Protein AF-A0A975ID04-F1 (afdb_monomer_lite)

Radius of gyration: 18.16 Å; chains: 1; bounding box: 32×51×60 Å

pLDDT: mean 88.91, std 12.34, range [48.75, 98.25]

Organism: NCBI:txid138851

Structure (mmCIF, N/CA/C/O backbone):
data_AF-A0A975ID04-F1
#
_entry.id   AF-A0A975ID04-F1
#
loop_
_atom_site.group_PDB
_atom_site.id
_atom_site.type_symbol
_atom_site.label_atom_id
_atom_site.label_alt_id
_atom_site.label_comp_id
_atom_site.label_asym_id
_atom_site.label_entity_id
_atom_site.label_seq_id
_atom_site.pdbx_PDB_ins_code
_atom_site.Cartn_x
_atom_site.Cartn_y
_atom_site.Cartn_z
_atom_site.occupancy
_atom_site.B_iso_or_equiv
_atom_site.auth_seq_id
_atom_site.auth_comp_id
_atom_site.auth_asym_id
_atom_site.auth_atom_id
_atom_site.pdbx_PDB_model_num
ATOM 1 N N . MET A 1 1 ? -10.777 32.324 -40.848 1.00 54.50 1 MET A N 1
ATOM 2 C CA . MET A 1 1 ? -11.169 32.235 -39.421 1.00 54.50 1 MET A CA 1
ATOM 3 C C . MET A 1 1 ? -11.713 30.853 -39.051 1.00 54.50 1 MET A C 1
ATOM 5 O O . MET A 1 1 ? -11.067 30.195 -38.254 1.00 54.50 1 MET A O 1
ATOM 9 N N . LYS A 1 2 ? -12.782 30.337 -39.689 1.00 48.75 2 LYS A N 1
ATOM 10 C CA . LYS A 1 2 ? -13.346 28.993 -39.396 1.00 48.75 2 LYS A CA 1
ATOM 11 C C . LYS A 1 2 ? -12.336 27.830 -39.471 1.00 48.75 2 LYS A C 1
ATOM 13 O O . LYS A 1 2 ? -12.360 26.963 -38.615 1.00 48.75 2 LYS A O 1
ATOM 18 N N . ARG A 1 3 ? -11.415 27.840 -40.447 1.00 54.06 3 ARG A N 1
ATOM 19 C CA . ARG A 1 3 ? -10.363 26.808 -40.604 1.00 54.06 3 ARG A CA 1
ATOM 20 C C . ARG A 1 3 ? -9.268 26.871 -39.527 1.00 54.06 3 ARG A C 1
ATOM 22 O O . ARG A 1 3 ? -8.802 25.832 -39.094 1.00 54.06 3 ARG A O 1
ATOM 29 N N . ILE A 1 4 ? -8.904 28.073 -39.070 1.00 64.56 4 ILE A N 1
ATOM 30 C CA . ILE A 1 4 ? -7.930 28.270 -37.978 1.00 64.56 4 ILE A CA 1
ATOM 31 C C . ILE A 1 4 ? -8.557 27.864 -36.639 1.00 64.56 4 ILE A C 1
ATOM 33 O O . ILE A 1 4 ? -7.920 27.188 -35.842 1.00 64.56 4 ILE A O 1
ATOM 37 N N . MET A 1 5 ? -9.833 28.198 -36.431 1.00 60.47 5 MET A N 1
ATOM 38 C CA . MET A 1 5 ? -10.589 27.783 -35.250 1.00 60.47 5 MET A CA 1
ATOM 39 C C . MET A 1 5 ? -10.723 26.252 -35.171 1.00 60.47 5 MET A C 1
ATOM 41 O O . MET A 1 5 ? -10.500 25.686 -34.111 1.00 60.47 5 MET A O 1
ATOM 45 N N . LEU A 1 6 ? -10.968 25.574 -36.301 1.00 62.72 6 LEU A N 1
ATOM 46 C CA . LEU A 1 6 ? -11.028 24.106 -36.376 1.00 62.72 6 LEU A CA 1
ATOM 47 C C . LEU A 1 6 ? -9.680 23.441 -36.051 1.00 62.72 6 LEU A C 1
ATOM 49 O O . LEU A 1 6 ? -9.652 22.436 -35.349 1.00 62.72 6 LEU A O 1
ATOM 53 N N . PHE A 1 7 ? -8.565 24.028 -36.499 1.00 67.56 7 PHE A N 1
ATOM 54 C CA . PHE A 1 7 ? -7.220 23.553 -36.154 1.00 67.56 7 PHE A CA 1
ATOM 55 C C . PHE A 1 7 ? -6.924 23.682 -34.656 1.00 67.56 7 PHE A C 1
ATOM 57 O O . PHE A 1 7 ? -6.422 22.733 -34.062 1.00 67.56 7 PHE A O 1
ATOM 64 N N . PHE A 1 8 ? -7.282 24.807 -34.026 1.00 68.69 8 PHE A N 1
ATOM 65 C CA . PHE A 1 8 ? -7.125 24.972 -32.578 1.00 68.69 8 PHE A CA 1
ATOM 66 C C . PHE A 1 8 ? -8.011 24.005 -31.786 1.00 68.69 8 PHE A C 1
ATOM 68 O O . PHE A 1 8 ? -7.546 23.444 -30.803 1.00 68.69 8 PHE A O 1
ATOM 75 N N . THR A 1 9 ? -9.245 23.741 -32.225 1.00 68.81 9 THR A N 1
ATOM 76 C CA . THR A 1 9 ? -10.126 22.761 -31.567 1.00 68.81 9 THR A CA 1
ATOM 77 C C . THR A 1 9 ? -9.589 21.331 -31.674 1.00 68.81 9 THR A C 1
ATOM 79 O O . THR A 1 9 ? -9.627 20.597 -30.691 1.00 68.81 9 THR A O 1
ATOM 82 N N . VAL A 1 10 ? -9.047 20.937 -32.832 1.00 70.50 10 VAL A N 1
ATOM 83 C CA . VAL A 1 10 ? -8.437 19.608 -33.023 1.00 70.50 10 VAL A CA 1
ATOM 84 C C . VAL A 1 10 ? -7.147 19.467 -32.211 1.00 70.50 10 VAL A C 1
ATOM 86 O O . VAL A 1 10 ? -6.944 18.435 -31.576 1.00 70.50 10 VAL A O 1
ATOM 89 N N . LEU A 1 11 ? -6.310 20.509 -32.165 1.00 67.19 11 LEU A N 1
ATOM 90 C CA . LEU A 1 11 ? -5.087 20.523 -31.358 1.00 67.19 11 LEU A CA 1
ATOM 91 C C . LEU A 1 11 ? -5.399 20.455 -29.854 1.00 67.19 11 LEU A C 1
ATOM 93 O O . LEU A 1 11 ? -4.745 19.720 -29.119 1.00 67.19 11 LEU A O 1
ATOM 97 N N . PHE A 1 12 ? -6.434 21.176 -29.411 1.00 61.53 12 PHE A N 1
ATOM 98 C CA . PHE A 1 12 ? -6.887 21.167 -28.022 1.00 61.53 12 PHE A CA 1
ATOM 99 C C . PHE A 1 12 ? -7.456 19.795 -27.642 1.00 61.53 12 PHE A C 1
ATOM 101 O O . PHE A 1 12 ? -7.036 19.237 -26.639 1.00 61.53 12 PHE A O 1
ATOM 108 N N . CYS A 1 13 ? -8.309 19.184 -28.476 1.00 60.81 13 CYS A N 1
ATOM 109 C CA . CYS A 1 13 ? -8.791 17.813 -28.256 1.00 60.81 13 CYS A CA 1
ATOM 110 C C . CYS A 1 13 ? -7.657 16.776 -28.221 1.00 60.81 13 CYS A C 1
ATOM 112 O O . CYS A 1 13 ? -7.689 15.885 -27.378 1.00 60.81 13 CYS A O 1
ATOM 114 N N . GLY A 1 14 ? -6.646 16.891 -29.091 1.00 61.75 14 GLY A N 1
ATOM 115 C CA . GLY A 1 14 ? -5.519 15.954 -29.134 1.00 61.75 14 GLY A CA 1
ATOM 116 C C . GLY A 1 14 ? -4.683 15.928 -27.849 1.00 61.75 14 GLY A C 1
ATOM 117 O O . GLY A 1 14 ? -4.254 14.857 -27.428 1.00 61.75 14 GLY A O 1
ATOM 118 N N . ALA A 1 15 ? -4.510 17.076 -27.189 1.00 60.34 15 ALA A N 1
ATOM 119 C CA . ALA A 1 15 ? -3.742 17.180 -25.946 1.00 60.34 15 ALA A CA 1
ATOM 120 C C . ALA A 1 15 ? -4.443 16.537 -24.732 1.00 60.34 15 ALA A C 1
ATOM 122 O O . ALA A 1 15 ? -3.775 16.060 -23.819 1.00 60.34 15 ALA A O 1
ATOM 123 N N . TYR A 1 16 ? -5.781 16.469 -24.717 1.00 59.59 16 TYR A N 1
ATOM 124 C CA . TYR A 1 16 ? -6.503 15.764 -23.649 1.00 59.59 16 TYR A CA 1
ATOM 125 C C . TYR A 1 16 ? -6.383 14.243 -23.767 1.00 59.59 16 TYR A C 1
ATOM 127 O O . TYR A 1 16 ? -6.357 13.557 -22.750 1.00 59.59 16 TYR A O 1
ATOM 135 N N . PHE A 1 17 ? -6.268 13.702 -24.985 1.00 59.75 17 PHE A N 1
ATOM 136 C CA . PHE A 1 17 ? -6.155 12.254 -25.188 1.00 59.75 17 PHE A CA 1
ATOM 137 C C . PHE A 1 17 ? -4.854 11.666 -24.631 1.00 59.75 17 PHE A C 1
ATOM 139 O O . PHE A 1 17 ? -4.857 10.528 -24.164 1.00 59.75 17 PHE A O 1
ATOM 146 N N . THR A 1 18 ? -3.752 12.421 -24.640 1.00 60.00 18 THR A N 1
ATOM 147 C CA . THR A 1 18 ? -2.455 11.920 -24.157 1.00 60.00 18 THR A CA 1
ATOM 148 C C . THR A 1 18 ? -2.398 11.786 -22.636 1.00 60.00 18 THR A C 1
ATOM 150 O O . THR A 1 18 ? -1.700 10.910 -22.140 1.00 60.00 18 THR A O 1
ATOM 153 N N . LEU A 1 19 ? -3.164 12.596 -21.895 1.00 60.22 19 LEU A N 1
ATOM 154 C CA . LEU A 1 19 ? -3.189 12.557 -20.426 1.00 60.22 19 LEU A CA 1
ATOM 155 C C . LEU A 1 19 ? -3.879 11.291 -19.897 1.00 60.22 19 LEU A C 1
ATOM 157 O O . LEU A 1 19 ? -3.359 10.616 -19.014 1.00 60.22 19 LEU A O 1
ATOM 161 N N . PHE A 1 20 ? -5.013 10.912 -20.490 1.00 65.81 20 PHE A N 1
ATOM 162 C CA . PHE A 1 20 ? -5.730 9.694 -20.096 1.00 65.81 20 PHE A CA 1
ATOM 163 C C . PHE A 1 20 ? -4.991 8.406 -20.485 1.00 65.81 20 PHE A C 1
ATOM 165 O O . PHE A 1 20 ? -5.163 7.378 -19.830 1.00 65.81 20 PHE A O 1
ATOM 172 N N . ALA A 1 21 ? -4.158 8.451 -21.530 1.00 76.31 21 ALA A N 1
ATOM 173 C CA . ALA A 1 21 ? -3.406 7.287 -21.988 1.00 76.31 21 ALA A CA 1
ATOM 174 C C . ALA A 1 21 ? -2.374 6.813 -20.951 1.00 76.31 21 ALA A C 1
ATOM 176 O O . ALA A 1 21 ? -2.265 5.613 -20.709 1.00 76.31 21 ALA A O 1
ATOM 177 N N . GLN A 1 22 ? -1.671 7.738 -20.291 1.00 76.69 22 GLN A N 1
ATOM 178 C CA . GLN A 1 22 ? -0.598 7.394 -19.355 1.00 76.69 22 GLN A CA 1
ATOM 179 C C . GLN A 1 22 ? -1.119 6.718 -18.074 1.00 76.69 22 GLN A C 1
ATOM 181 O O . GLN A 1 22 ? -0.544 5.735 -17.608 1.00 76.69 22 GLN A O 1
ATOM 186 N N . SER A 1 23 ? -2.241 7.196 -17.526 1.00 83.50 23 SER A N 1
ATOM 187 C CA . SER A 1 23 ? -2.888 6.567 -16.363 1.00 83.50 23 SER A CA 1
ATOM 188 C C . SER A 1 23 ? -3.392 5.152 -16.693 1.00 83.50 23 SER A C 1
ATOM 190 O O . SER A 1 23 ? -3.182 4.202 -15.931 1.00 83.50 23 SER A O 1
ATOM 192 N N . ALA A 1 24 ? -3.983 4.978 -17.881 1.00 86.56 24 ALA A N 1
ATOM 193 C CA . ALA A 1 24 ? -4.441 3.676 -18.362 1.00 86.56 24 ALA A CA 1
ATOM 194 C C . ALA A 1 24 ? -3.285 2.687 -18.596 1.00 86.56 24 ALA A C 1
ATOM 196 O O . ALA A 1 24 ? -3.430 1.493 -18.320 1.00 86.56 24 ALA A O 1
ATOM 197 N N . GLU A 1 25 ? -2.133 3.166 -19.068 1.00 90.38 25 GLU A N 1
ATOM 198 C CA . GLU A 1 25 ? -0.931 2.350 -19.250 1.00 90.38 25 GLU A CA 1
ATOM 199 C C . GLU A 1 25 ? -0.411 1.813 -17.912 1.00 90.38 25 GLU A C 1
ATOM 201 O O . GLU A 1 25 ? -0.254 0.601 -17.772 1.00 90.38 25 GLU A O 1
ATOM 206 N N . LYS A 1 26 ? -0.286 2.665 -16.885 1.00 91.56 26 LYS A N 1
ATOM 207 C CA . LYS A 1 26 ? 0.122 2.248 -15.526 1.00 91.56 26 LYS A CA 1
ATOM 208 C C . LYS A 1 26 ? -0.839 1.235 -14.908 1.00 91.56 26 LYS A C 1
ATOM 210 O O . LYS A 1 26 ? -0.415 0.269 -14.267 1.00 91.56 26 LYS A O 1
ATOM 215 N N . MET A 1 27 ? -2.144 1.416 -15.122 1.00 91.62 27 MET A N 1
ATOM 216 C CA . MET A 1 27 ? -3.146 0.433 -14.710 1.00 91.62 27 MET A CA 1
ATOM 217 C C . MET A 1 27 ? -2.955 -0.901 -15.437 1.00 91.62 27 MET A C 1
ATOM 219 O O . MET A 1 27 ? -2.958 -1.952 -14.799 1.00 91.62 27 MET A O 1
ATOM 223 N N . THR A 1 28 ? -2.751 -0.869 -16.753 1.00 93.56 28 THR A N 1
ATOM 224 C CA . THR A 1 28 ? -2.562 -2.069 -17.582 1.00 93.56 28 THR A CA 1
ATOM 225 C C . THR A 1 28 ? -1.294 -2.827 -17.195 1.00 93.56 28 THR A C 1
ATOM 227 O O . THR A 1 28 ? -1.322 -4.055 -17.057 1.00 93.56 28 THR A O 1
ATOM 230 N N . GLU A 1 29 ? -0.202 -2.101 -16.967 1.00 94.31 29 GLU A N 1
ATOM 231 C CA . GLU A 1 29 ? 1.064 -2.642 -16.481 1.00 94.31 29 GLU A CA 1
ATOM 232 C C . GLU A 1 29 ? 0.870 -3.326 -15.125 1.00 94.31 29 GLU A C 1
ATOM 234 O O . GLU A 1 29 ? 1.211 -4.498 -14.958 1.00 94.31 29 GLU A O 1
ATOM 239 N N . THR A 1 30 ? 0.207 -2.640 -14.189 1.00 95.38 30 THR A N 1
ATOM 240 C CA . THR A 1 30 ? -0.048 -3.171 -12.848 1.00 95.38 30 THR A CA 1
ATOM 241 C C . THR A 1 30 ? -0.929 -4.413 -12.894 1.00 95.38 30 THR A C 1
ATOM 243 O O . THR A 1 30 ? -0.588 -5.402 -12.264 1.00 95.38 30 THR A O 1
ATOM 246 N N . ILE A 1 31 ? -2.027 -4.430 -13.662 1.00 95.69 31 ILE A N 1
ATOM 247 C CA . ILE A 1 31 ? -2.898 -5.617 -13.814 1.00 95.69 31 ILE A CA 1
ATOM 248 C C . ILE A 1 31 ? -2.109 -6.830 -14.323 1.00 95.69 31 ILE A C 1
ATOM 250 O O . ILE A 1 31 ? -2.379 -7.970 -13.922 1.00 95.69 31 ILE A O 1
ATOM 254 N N . SER A 1 32 ? -1.166 -6.579 -15.231 1.00 96.62 32 SER A N 1
ATOM 255 C CA . SER A 1 32 ? -0.374 -7.606 -15.908 1.00 96.62 32 SER A CA 1
ATOM 256 C C . SER A 1 32 ? 0.804 -8.100 -15.064 1.00 96.62 32 SER A C 1
ATOM 258 O O . SER A 1 32 ? 1.330 -9.183 -15.330 1.00 96.62 32 SER A O 1
ATOM 260 N N . ALA A 1 33 ? 1.190 -7.357 -14.024 1.00 97.44 33 ALA A N 1
ATOM 261 C CA . ALA A 1 33 ? 2.284 -7.713 -13.137 1.00 97.44 33 ALA A CA 1
ATOM 262 C C . ALA A 1 33 ? 1.994 -9.021 -12.383 1.00 97.44 33 ALA A C 1
ATOM 264 O O . ALA A 1 33 ? 0.983 -9.174 -11.683 1.00 97.44 33 ALA A O 1
ATOM 265 N N . LYS A 1 34 ? 2.924 -9.979 -12.493 1.00 97.56 34 LYS A N 1
ATOM 266 C CA . LYS A 1 34 ? 2.897 -11.209 -11.690 1.00 97.56 34 LYS A CA 1
ATOM 267 C C . LYS A 1 34 ? 2.978 -10.875 -10.199 1.00 97.56 34 LYS A C 1
ATOM 269 O O . LYS A 1 34 ? 2.235 -11.452 -9.410 1.00 97.56 34 LYS A O 1
ATOM 274 N N . GLU A 1 35 ? 3.859 -9.943 -9.855 1.00 98.19 35 GLU A N 1
ATOM 275 C CA . GLU A 1 35 ? 4.091 -9.401 -8.520 1.00 98.19 35 GLU A CA 1
ATOM 276 C C . GLU A 1 35 ? 4.301 -7.897 -8.674 1.00 98.19 35 GLU A C 1
ATOM 278 O O . GLU A 1 35 ? 5.056 -7.487 -9.556 1.00 98.19 35 GLU A O 1
ATOM 283 N N . ILE A 1 36 ? 3.613 -7.089 -7.871 1.00 97.75 36 ILE A N 1
ATOM 284 C CA . ILE A 1 36 ? 3.740 -5.634 -7.954 1.00 97.75 36 ILE A CA 1
ATOM 285 C C . ILE A 1 36 ? 4.959 -5.131 -7.190 1.00 97.75 36 ILE A C 1
ATOM 287 O O . ILE A 1 36 ? 5.347 -5.694 -6.157 1.00 97.75 36 ILE A O 1
ATOM 291 N N . THR A 1 37 ? 5.523 -4.035 -7.683 1.00 97.31 37 THR A N 1
ATOM 292 C CA . THR A 1 37 ? 6.645 -3.346 -7.041 1.00 97.31 37 THR A CA 1
ATOM 293 C C . THR A 1 37 ? 6.181 -2.290 -6.036 1.00 97.31 37 THR A C 1
ATOM 295 O O . THR A 1 37 ? 5.000 -1.916 -5.999 1.00 97.31 37 THR A O 1
ATOM 298 N N . PHE A 1 38 ? 7.103 -1.790 -5.205 1.00 96.56 38 PHE A N 1
ATOM 299 C CA . PHE A 1 38 ? 6.829 -0.659 -4.311 1.00 96.56 38 PHE A CA 1
ATOM 300 C C . PHE A 1 38 ? 6.406 0.585 -5.098 1.00 96.56 38 PHE A C 1
ATOM 302 O O . PHE A 1 38 ? 5.434 1.232 -4.714 1.00 96.56 38 PHE A O 1
ATOM 309 N N . ALA A 1 39 ? 7.059 0.869 -6.226 1.00 95.38 39 ALA A N 1
ATOM 310 C CA . ALA A 1 39 ? 6.721 1.982 -7.111 1.00 95.38 39 ALA A CA 1
ATOM 311 C C . ALA A 1 39 ? 5.283 1.882 -7.648 1.00 95.38 39 ALA A C 1
ATOM 313 O O . ALA A 1 39 ? 4.523 2.851 -7.592 1.00 95.38 39 ALA A O 1
ATOM 314 N N . GLN A 1 40 ? 4.875 0.693 -8.106 1.00 97.00 40 GLN A N 1
ATOM 315 C CA . GLN A 1 40 ? 3.514 0.463 -8.596 1.00 97.00 40 GLN A CA 1
ATOM 316 C C . GLN A 1 40 ? 2.482 0.646 -7.478 1.00 97.00 40 GLN A C 1
ATOM 318 O O . GLN A 1 40 ? 1.489 1.343 -7.670 1.00 97.00 40 GLN A O 1
ATOM 323 N N . ALA A 1 41 ? 2.720 0.085 -6.287 1.00 97.00 41 ALA A N 1
ATOM 324 C CA . ALA A 1 41 ? 1.823 0.266 -5.144 1.00 97.00 41 ALA A CA 1
ATOM 325 C C . ALA A 1 41 ? 1.716 1.739 -4.710 1.00 97.00 41 ALA A C 1
ATOM 327 O O . ALA A 1 41 ? 0.619 2.231 -4.428 1.00 97.00 41 ALA A O 1
ATOM 328 N N . ALA A 1 42 ? 2.855 2.436 -4.671 1.00 96.12 42 ALA A N 1
ATOM 329 C CA . ALA A 1 42 ? 2.946 3.834 -4.285 1.00 96.12 42 ALA A CA 1
ATOM 330 C C . ALA A 1 42 ? 2.158 4.735 -5.233 1.00 96.12 42 ALA A C 1
ATOM 332 O O . ALA A 1 42 ? 1.453 5.622 -4.761 1.00 96.12 42 ALA A O 1
ATOM 333 N N . TYR A 1 43 ? 2.222 4.482 -6.544 1.00 96.19 43 TYR A N 1
ATOM 334 C CA . TYR A 1 43 ? 1.494 5.263 -7.541 1.00 96.19 43 TYR A CA 1
ATOM 335 C C . TYR A 1 43 ? -0.010 5.337 -7.234 1.00 96.19 43 TYR A C 1
ATOM 337 O O . TYR A 1 43 ? -0.563 6.431 -7.127 1.00 96.19 43 TYR A O 1
ATOM 345 N N . PHE A 1 44 ? -0.673 4.199 -6.996 1.00 95.94 44 PHE A N 1
ATOM 346 C CA . PHE A 1 44 ? -2.111 4.195 -6.684 1.00 95.94 44 PHE A CA 1
ATOM 347 C C . PHE A 1 44 ? -2.424 4.856 -5.344 1.00 95.94 44 PHE A C 1
ATOM 349 O O . PHE A 1 44 ? -3.384 5.616 -5.244 1.00 95.94 44 PHE A O 1
ATOM 356 N N . ALA A 1 45 ? -1.615 4.591 -4.318 1.00 96.06 45 ALA A N 1
ATOM 357 C CA . ALA A 1 45 ? -1.810 5.184 -3.001 1.00 96.06 45 ALA A CA 1
ATOM 358 C C . ALA A 1 45 ? -1.635 6.713 -3.025 1.00 96.06 45 ALA A C 1
ATOM 360 O O . ALA A 1 45 ? -2.454 7.437 -2.465 1.00 96.06 45 ALA A O 1
ATOM 361 N N . ALA A 1 46 ? -0.600 7.220 -3.695 1.00 96.12 46 ALA A N 1
ATOM 362 C CA . ALA A 1 46 ? -0.343 8.651 -3.818 1.00 96.12 46 ALA A CA 1
ATOM 363 C C . ALA A 1 46 ? -1.387 9.349 -4.702 1.00 96.12 46 ALA A C 1
ATOM 365 O O . ALA A 1 46 ? -1.818 10.452 -4.368 1.00 96.12 46 ALA A O 1
ATOM 366 N N . SER A 1 47 ? -1.823 8.695 -5.785 1.00 94.94 47 SER A N 1
ATOM 367 C CA . SER A 1 47 ? -2.910 9.176 -6.646 1.00 94.94 47 SER A CA 1
ATOM 368 C C . SER A 1 47 ? -4.218 9.299 -5.855 1.00 94.94 47 SER A C 1
ATOM 370 O O . SER A 1 47 ? -4.836 10.360 -5.865 1.00 94.94 47 SER A O 1
ATOM 372 N N . TRP A 1 48 ? -4.576 8.283 -5.056 1.00 94.00 48 TRP A N 1
ATOM 373 C CA . TRP A 1 48 ? -5.743 8.336 -4.163 1.00 94.00 48 TRP A CA 1
ATOM 374 C C . TRP A 1 48 ? -5.678 9.502 -3.168 1.00 94.00 48 TRP A C 1
ATOM 376 O O . TRP A 1 48 ? -6.674 10.173 -2.916 1.00 94.00 48 TRP A O 1
ATOM 386 N N . ARG A 1 49 ? -4.492 9.773 -2.614 1.00 93.94 49 ARG A N 1
ATOM 387 C CA . ARG A 1 49 ? -4.265 10.891 -1.686 1.00 93.94 49 ARG A CA 1
ATOM 388 C C . ARG A 1 49 ? -4.225 12.266 -2.368 1.00 93.94 49 ARG A C 1
ATOM 390 O O . ARG A 1 49 ? -4.105 13.263 -1.662 1.00 93.94 49 ARG A O 1
ATOM 397 N N . GLY A 1 50 ? -4.263 12.334 -3.701 1.00 94.12 50 GLY A N 1
ATOM 398 C CA . GLY A 1 50 ? -4.078 13.578 -4.452 1.00 94.12 50 GLY A CA 1
ATOM 399 C C . GLY A 1 50 ? -2.675 14.182 -4.309 1.00 94.12 50 GLY A C 1
ATOM 400 O O . GLY A 1 50 ? -2.513 15.391 -4.444 1.00 94.12 50 GLY A O 1
ATOM 401 N N . LEU A 1 51 ? -1.663 13.363 -3.996 1.00 94.75 51 LEU A N 1
ATOM 402 C CA . LEU A 1 51 ? -0.277 13.812 -3.777 1.00 94.75 51 LEU A CA 1
ATOM 403 C C . LEU A 1 51 ? 0.533 13.919 -5.071 1.00 94.75 51 LEU A C 1
ATOM 405 O O . LEU A 1 51 ? 1.605 14.526 -5.089 1.00 94.75 51 LEU A O 1
ATOM 409 N N . ILE A 1 52 ? 0.045 13.292 -6.137 1.00 94.50 52 ILE A N 1
ATOM 410 C CA . ILE A 1 52 ? 0.681 13.266 -7.448 1.00 94.50 52 ILE A CA 1
ATOM 411 C C . ILE A 1 52 ? -0.351 13.505 -8.546 1.00 94.50 52 ILE A C 1
ATOM 413 O O . ILE A 1 52 ? -1.541 13.252 -8.365 1.00 94.50 52 ILE A O 1
ATOM 417 N N . ASN A 1 53 ? 0.144 13.937 -9.700 1.00 90.38 53 ASN A N 1
ATOM 418 C CA . ASN A 1 53 ? -0.603 13.924 -10.948 1.00 90.38 53 ASN A CA 1
ATOM 419 C C . ASN A 1 53 ? -0.459 12.557 -11.639 1.00 90.38 53 ASN A C 1
ATOM 421 O O . ASN A 1 53 ? 0.481 11.804 -11.369 1.00 90.38 53 ASN A O 1
ATOM 425 N N . ASP A 1 54 ? -1.350 12.270 -12.586 1.00 84.69 54 ASP A N 1
ATOM 426 C CA . ASP A 1 54 ? -1.368 11.009 -13.340 1.00 84.69 54 ASP A CA 1
ATOM 427 C C . ASP A 1 54 ? -0.094 10.758 -14.171 1.00 84.69 54 ASP A C 1
ATOM 429 O O . ASP A 1 54 ? 0.209 9.619 -14.538 1.00 84.69 54 ASP A O 1
ATOM 433 N N . ASP A 1 55 ? 0.692 11.797 -14.456 1.00 88.00 55 ASP A N 1
ATOM 434 C CA . ASP A 1 55 ? 1.944 11.705 -15.202 1.00 88.00 55 ASP A CA 1
ATOM 435 C C . ASP A 1 55 ? 3.165 11.361 -14.333 1.00 88.00 55 ASP A C 1
ATOM 437 O O . ASP A 1 55 ? 4.176 10.900 -14.866 1.00 88.00 55 ASP A O 1
ATOM 441 N N . ALA A 1 56 ? 3.059 11.476 -13.005 1.00 91.69 56 ALA A N 1
ATOM 442 C CA . ALA A 1 56 ? 4.170 11.255 -12.077 1.00 91.69 56 ALA A CA 1
ATOM 443 C C . ALA A 1 56 ? 4.675 9.804 -12.075 1.00 91.69 56 ALA A C 1
ATOM 445 O O . ALA A 1 56 ? 3.889 8.860 -12.193 1.00 91.69 56 ALA A O 1
AT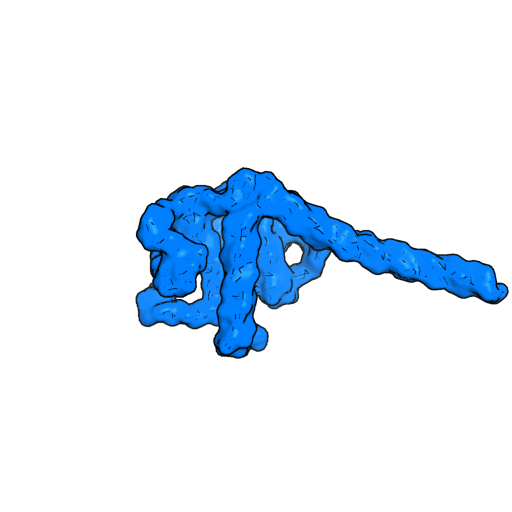OM 446 N N . SER A 1 57 ? 5.982 9.603 -11.906 1.00 93.00 57 SER A N 1
ATOM 447 C CA . SER A 1 57 ? 6.558 8.254 -11.829 1.00 93.00 57 SER A CA 1
ATOM 448 C C . SER A 1 57 ? 6.170 7.533 -10.527 1.00 93.00 57 SER A C 1
ATOM 450 O O . SER A 1 57 ? 5.695 8.147 -9.566 1.00 93.00 57 SER A O 1
ATOM 452 N N . GLY A 1 58 ? 6.360 6.211 -10.478 1.00 92.38 58 GLY A N 1
ATOM 453 C CA . GLY A 1 58 ? 6.127 5.450 -9.247 1.00 92.38 58 GLY A CA 1
ATOM 454 C C . GLY A 1 58 ? 7.153 5.780 -8.153 1.00 92.38 58 GLY A C 1
ATOM 455 O O . GLY A 1 58 ? 6.831 5.752 -6.967 1.00 92.38 58 GLY A O 1
ATOM 456 N N . GLU A 1 59 ? 8.366 6.167 -8.542 1.00 93.06 59 GLU A N 1
ATOM 457 C CA . GLU A 1 59 ? 9.429 6.654 -7.664 1.00 93.06 59 GLU A CA 1
ATOM 458 C C . GLU A 1 59 ? 9.078 8.015 -7.048 1.00 93.06 59 GLU A C 1
ATOM 460 O O . GLU A 1 59 ? 9.269 8.227 -5.845 1.00 93.06 59 GLU A O 1
ATOM 465 N N . ASP A 1 60 ? 8.508 8.922 -7.849 1.00 94.38 60 ASP A N 1
ATOM 466 C CA . ASP A 1 60 ? 7.991 10.200 -7.351 1.00 94.38 60 ASP A CA 1
ATOM 467 C C . ASP A 1 60 ? 6.858 9.956 -6.351 1.00 94.38 60 ASP A C 1
ATOM 469 O O . ASP A 1 60 ? 6.841 10.550 -5.272 1.00 94.38 60 ASP A O 1
ATOM 473 N N . ALA A 1 61 ? 5.943 9.036 -6.673 1.00 95.12 61 ALA A N 1
ATOM 474 C CA . ALA A 1 61 ? 4.849 8.646 -5.792 1.00 95.12 61 ALA A CA 1
ATOM 475 C C . ALA A 1 61 ? 5.353 8.112 -4.445 1.00 95.12 61 ALA A C 1
ATOM 477 O O . ALA A 1 61 ? 4.872 8.536 -3.391 1.00 95.12 61 ALA A O 1
ATOM 478 N N . LEU A 1 62 ? 6.349 7.221 -4.471 1.00 94.25 62 LEU A N 1
ATOM 479 C CA . LEU A 1 62 ? 6.968 6.669 -3.267 1.00 94.25 62 LEU A CA 1
ATOM 480 C C . LEU A 1 62 ? 7.600 7.779 -2.422 1.00 94.25 62 LEU A C 1
ATOM 482 O O . LEU A 1 62 ? 7.333 7.872 -1.225 1.00 94.25 62 LEU A O 1
ATOM 486 N N . SER A 1 63 ? 8.336 8.686 -3.067 1.00 93.44 63 SER A N 1
ATOM 487 C CA . SER A 1 63 ? 8.972 9.829 -2.409 1.00 93.44 63 SER A CA 1
ATOM 488 C C . SER A 1 63 ? 7.956 10.765 -1.742 1.00 93.44 63 SER A C 1
ATOM 490 O O . SER A 1 63 ? 8.228 11.312 -0.674 1.00 93.44 63 SER A O 1
ATOM 492 N N . GLN A 1 64 ? 6.780 10.976 -2.347 1.00 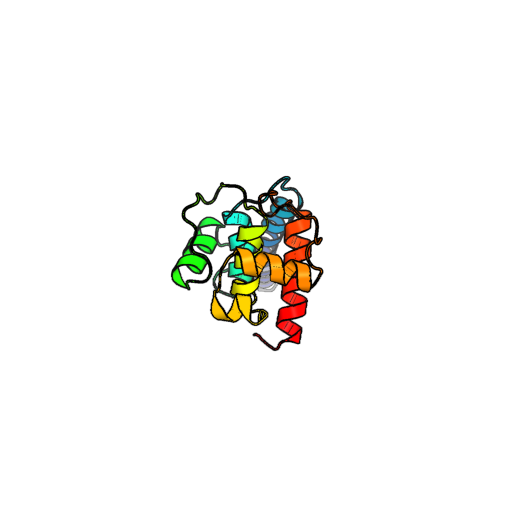95.19 64 GLN A N 1
ATOM 493 C CA . GLN A 1 64 ? 5.723 11.787 -1.732 1.00 95.19 64 GLN A CA 1
ATOM 494 C C . GLN A 1 64 ? 5.076 11.083 -0.535 1.00 95.19 64 GLN A C 1
ATOM 496 O O . GLN A 1 64 ? 4.854 11.713 0.497 1.00 95.19 64 GLN A O 1
ATOM 501 N N . LEU A 1 65 ? 4.820 9.775 -0.626 1.00 95.06 65 LEU A N 1
ATOM 502 C CA . LEU A 1 65 ? 4.274 9.005 0.498 1.00 95.06 65 LEU A CA 1
ATOM 503 C C . LEU A 1 65 ? 5.229 8.956 1.697 1.00 95.06 65 LEU A C 1
ATOM 505 O O . LEU A 1 65 ? 4.765 8.963 2.839 1.00 95.06 65 LEU A O 1
ATOM 509 N N . GLU A 1 66 ? 6.539 8.924 1.449 1.00 93.44 66 GLU A N 1
ATOM 510 C CA . GLU A 1 66 ? 7.566 9.010 2.491 1.00 93.44 66 GLU A CA 1
ATOM 511 C C . GLU A 1 66 ? 7.570 10.370 3.186 1.00 93.44 66 GLU A C 1
ATOM 513 O O . GLU A 1 66 ? 7.588 10.428 4.417 1.00 93.44 66 GLU A O 1
ATOM 518 N N . LYS A 1 67 ? 7.491 11.464 2.418 1.00 93.38 67 LYS A N 1
ATOM 519 C CA . LYS A 1 67 ? 7.421 12.829 2.966 1.00 93.38 67 LYS A CA 1
ATOM 520 C C . LYS A 1 67 ? 6.194 13.040 3.850 1.00 93.38 67 LYS A C 1
ATOM 522 O O . LYS A 1 67 ? 6.308 13.666 4.898 1.00 93.38 67 LYS A O 1
ATOM 527 N N . GLU A 1 68 ? 5.053 12.478 3.459 1.00 92.94 68 GLU A N 1
ATOM 528 C CA . GLU A 1 68 ? 3.805 12.524 4.233 1.00 92.94 68 GLU A CA 1
ATOM 529 C C . GLU A 1 68 ? 3.786 11.535 5.417 1.00 92.94 68 GLU A C 1
ATOM 531 O O . GLU A 1 68 ? 2.815 11.472 6.171 1.00 92.94 68 GLU A O 1
ATOM 536 N N . GLY A 1 69 ? 4.833 10.718 5.593 1.00 90.81 69 GLY A N 1
ATOM 537 C CA . GLY A 1 69 ? 4.903 9.703 6.649 1.00 90.81 69 GLY A CA 1
ATOM 538 C C . GLY A 1 69 ? 3.901 8.550 6.482 1.00 90.81 69 GLY A C 1
ATOM 539 O O . GLY A 1 69 ? 3.690 7.768 7.414 1.00 90.81 69 GLY A O 1
ATOM 540 N N . ILE A 1 70 ? 3.284 8.422 5.303 1.00 90.50 70 ILE A N 1
ATOM 541 C CA . ILE A 1 70 ? 2.285 7.392 4.988 1.00 90.50 70 ILE A CA 1
ATOM 542 C C . ILE A 1 70 ? 2.972 6.047 4.785 1.00 90.50 70 ILE A C 1
ATOM 544 O O . ILE A 1 70 ? 2.497 5.021 5.276 1.00 90.50 70 ILE A O 1
ATOM 548 N N . TRP A 1 71 ? 4.111 6.039 4.099 1.00 88.88 71 TRP A N 1
ATOM 549 C CA . TRP A 1 71 ? 4.871 4.821 3.870 1.00 88.88 71 TRP A CA 1
ATOM 550 C C . TRP A 1 71 ? 6.345 5.076 4.132 1.00 88.88 71 TRP A C 1
ATOM 552 O O . TRP A 1 71 ? 6.921 5.972 3.545 1.00 88.88 71 TRP A O 1
ATOM 562 N N . SER A 1 72 ? 6.949 4.306 5.036 1.00 78.12 72 SER A N 1
ATOM 563 C CA . SER A 1 72 ? 8.393 4.321 5.263 1.00 78.12 72 SER A CA 1
ATOM 564 C C . SER A 1 72 ? 8.933 3.012 4.723 1.00 78.12 72 SER A C 1
ATOM 566 O O . SER A 1 72 ? 8.679 1.948 5.294 1.00 78.12 72 SER A O 1
ATOM 568 N N . VAL A 1 73 ? 9.608 3.082 3.583 1.00 68.06 73 VAL A N 1
ATOM 569 C CA . VAL A 1 73 ? 10.109 1.908 2.886 1.00 68.06 73 VAL A CA 1
ATOM 570 C C . VAL A 1 73 ? 11.623 2.024 2.808 1.00 68.06 73 VAL A C 1
ATOM 572 O O . VAL A 1 73 ? 12.165 2.928 2.202 1.00 68.06 73 VAL A O 1
ATOM 575 N N . THR A 1 74 ? 12.338 1.088 3.430 1.00 74.94 74 THR A N 1
ATOM 576 C CA . THR A 1 74 ? 13.798 0.949 3.238 1.00 74.94 74 THR A CA 1
ATOM 577 C C . THR A 1 74 ? 14.127 0.046 2.038 1.00 74.94 74 THR A C 1
ATOM 579 O O . THR A 1 74 ? 15.231 -0.476 1.937 1.00 74.94 74 THR A O 1
ATOM 582 N N . ALA A 1 75 ? 13.143 -0.220 1.179 1.00 78.31 75 ALA A N 1
ATOM 583 C CA . ALA A 1 75 ? 13.247 -1.090 0.009 1.00 78.31 75 ALA A CA 1
ATOM 584 C C . ALA A 1 75 ? 13.374 -0.260 -1.272 1.00 78.31 75 ALA A C 1
ATOM 586 O O . ALA A 1 75 ? 12.951 0.896 -1.31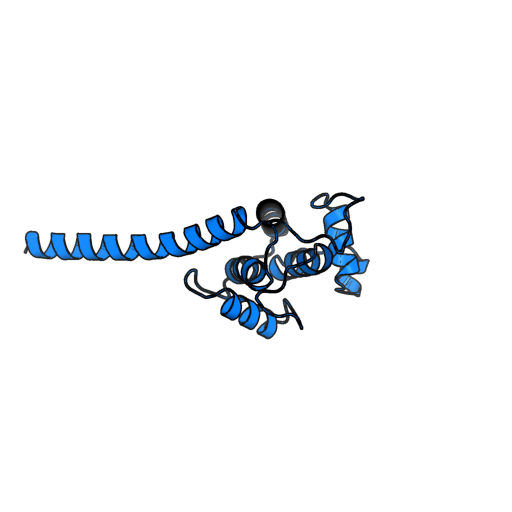2 1.00 78.31 75 ALA A O 1
ATOM 587 N N . ALA A 1 76 ? 13.958 -0.854 -2.308 1.00 89.81 76 ALA A N 1
ATOM 588 C CA . ALA A 1 76 ? 14.095 -0.192 -3.593 1.00 89.81 76 ALA A CA 1
ATOM 589 C C . ALA A 1 76 ? 12.724 -0.086 -4.300 1.00 89.81 76 ALA A C 1
ATOM 591 O O . ALA A 1 76 ? 11.841 -0.917 -4.059 1.00 89.81 76 ALA A O 1
ATOM 592 N N . PRO A 1 77 ? 12.506 0.918 -5.171 1.00 91.81 77 PRO A N 1
ATOM 593 C CA . PRO A 1 77 ? 11.225 1.096 -5.859 1.00 91.81 77 PRO A CA 1
ATOM 594 C C . PRO A 1 77 ? 10.792 -0.118 -6.698 1.00 91.81 77 PRO A C 1
ATOM 596 O O . PRO A 1 77 ? 9.596 -0.377 -6.832 1.00 91.81 77 PRO A O 1
ATOM 599 N N . ASP A 1 78 ? 11.752 -0.870 -7.234 1.00 95.06 78 ASP A N 1
ATOM 600 C CA . ASP A 1 78 ? 11.579 -2.071 -8.055 1.00 95.06 78 ASP A CA 1
ATOM 601 C C . ASP A 1 78 ? 11.417 -3.367 -7.243 1.00 95.06 78 ASP A C 1
ATOM 603 O O . ASP A 1 78 ? 11.021 -4.394 -7.799 1.00 95.06 78 ASP A O 1
ATOM 607 N N . ASP A 1 79 ? 11.642 -3.330 -5.926 1.00 95.50 79 ASP A N 1
ATOM 608 C CA . ASP A 1 79 ? 11.432 -4.492 -5.065 1.00 95.50 79 ASP A CA 1
ATOM 609 C C . ASP A 1 79 ? 9.951 -4.897 -5.032 1.00 95.50 79 ASP A C 1
ATOM 611 O O . ASP A 1 79 ? 9.038 -4.065 -5.045 1.00 95.50 79 ASP A O 1
ATOM 615 N N . THR A 1 80 ? 9.686 -6.201 -4.922 1.00 96.69 80 THR A N 1
ATOM 616 C CA . THR A 1 80 ? 8.312 -6.711 -4.852 1.00 96.69 80 THR A CA 1
ATOM 617 C C . THR A 1 80 ? 7.710 -6.564 -3.458 1.00 96.69 80 THR A C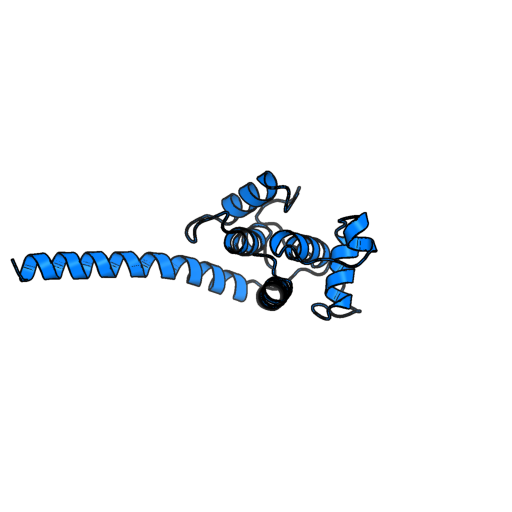 1
ATOM 619 O O . THR A 1 80 ? 8.335 -6.887 -2.436 1.00 96.69 80 THR A O 1
ATOM 622 N N . VAL A 1 81 ? 6.445 -6.149 -3.405 1.00 96.00 81 VAL A N 1
ATOM 623 C CA . VAL A 1 81 ? 5.721 -5.909 -2.150 1.00 96.00 81 VAL A CA 1
ATOM 624 C C . VAL A 1 81 ? 5.093 -7.202 -1.628 1.00 96.00 81 VAL A C 1
ATOM 626 O O . VAL A 1 81 ? 4.445 -7.946 -2.367 1.00 96.00 81 VAL A O 1
ATOM 629 N N . ASP A 1 82 ? 5.270 -7.472 -0.333 1.00 96.62 82 ASP A N 1
ATOM 630 C CA . ASP A 1 82 ? 4.554 -8.538 0.373 1.00 96.62 82 ASP A CA 1
ATOM 631 C C . ASP A 1 82 ? 3.196 -8.067 0.920 1.00 96.62 82 ASP A C 1
ATOM 633 O O . ASP A 1 82 ? 2.967 -6.876 1.147 1.00 96.62 82 ASP A O 1
ATOM 637 N N . LEU A 1 83 ? 2.276 -9.007 1.143 1.00 97.50 83 LEU A N 1
ATOM 638 C CA . LEU A 1 83 ? 0.922 -8.707 1.610 1.00 97.50 83 LEU A CA 1
ATOM 639 C C . LEU A 1 83 ? 0.900 -7.903 2.911 1.00 97.50 83 LEU A C 1
ATOM 641 O O . LEU A 1 83 ? 0.021 -7.059 3.096 1.00 97.50 83 LEU A O 1
ATOM 645 N N . LYS A 1 84 ? 1.841 -8.146 3.823 1.00 96.62 84 LYS A N 1
ATOM 646 C CA . LYS A 1 84 ? 1.909 -7.459 5.115 1.00 96.62 84 LYS A CA 1
ATOM 647 C C . LYS A 1 84 ? 2.215 -5.969 4.946 1.00 96.62 84 LYS A C 1
ATOM 649 O O . LYS A 1 84 ? 1.462 -5.139 5.457 1.00 96.62 84 LYS A O 1
ATOM 654 N N . ARG A 1 85 ? 3.259 -5.623 4.191 1.00 95.75 85 ARG A N 1
ATOM 655 C CA . ARG A 1 85 ? 3.622 -4.228 3.883 1.00 95.75 85 ARG A CA 1
ATOM 656 C C . ARG A 1 85 ? 2.563 -3.552 3.020 1.00 95.75 85 ARG A C 1
ATOM 658 O O . ARG A 1 85 ? 2.205 -2.406 3.278 1.00 95.75 85 ARG A O 1
ATOM 665 N N . PHE A 1 86 ? 2.010 -4.282 2.053 1.00 97.19 86 PHE A N 1
ATOM 666 C CA . PHE A 1 86 ? 0.915 -3.800 1.217 1.00 97.19 86 PHE A CA 1
ATOM 667 C C . PHE A 1 86 ? -0.323 -3.427 2.043 1.00 97.19 86 PHE A C 1
ATOM 669 O O . PHE A 1 86 ? -0.931 -2.380 1.831 1.00 97.19 86 PHE A O 1
ATOM 676 N N . SER A 1 87 ? -0.665 -4.248 3.040 1.00 97.06 87 SER A N 1
ATOM 677 C CA . SER A 1 87 ? -1.787 -3.981 3.946 1.00 97.06 87 SER A CA 1
ATOM 678 C C . SER A 1 87 ? -1.579 -2.707 4.762 1.00 97.06 87 SER A C 1
ATOM 680 O O . SER A 1 87 ? -2.515 -1.930 4.946 1.00 97.06 87 SER A O 1
ATOM 682 N N . ALA A 1 88 ? -0.350 -2.486 5.239 1.00 95.69 88 ALA A N 1
ATOM 683 C CA . ALA A 1 88 ? 0.019 -1.283 5.978 1.00 95.69 88 ALA A CA 1
ATOM 684 C C . ALA A 1 88 ? -0.132 -0.023 5.123 1.00 95.69 88 A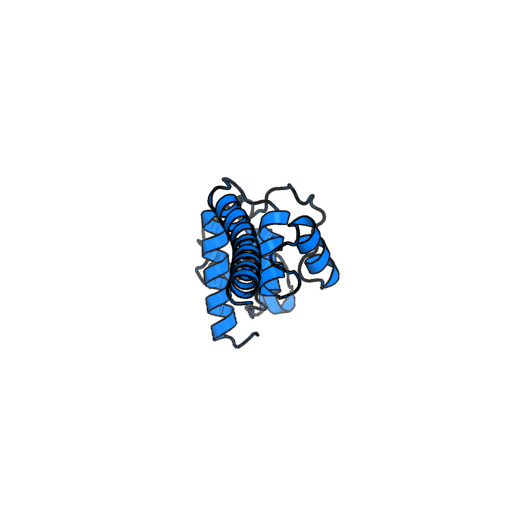LA A C 1
ATOM 686 O O . ALA A 1 88 ? -0.737 0.947 5.579 1.00 95.69 88 ALA A O 1
ATOM 687 N N . LEU A 1 89 ? 0.349 -0.066 3.876 1.00 96.19 89 LEU A N 1
ATOM 688 C CA . LEU A 1 89 ? 0.139 1.011 2.912 1.00 96.19 89 LEU A CA 1
ATOM 689 C C . LEU A 1 89 ? -1.354 1.288 2.717 1.00 96.19 89 LEU A C 1
ATOM 691 O O . LEU A 1 89 ? -1.773 2.435 2.829 1.00 96.19 89 LEU A O 1
ATOM 695 N N . CYS A 1 90 ? -2.155 0.249 2.463 1.00 96.62 90 CYS A N 1
ATOM 696 C CA . CYS A 1 90 ? -3.580 0.402 2.176 1.00 96.62 90 CYS A CA 1
ATOM 697 C C . CYS A 1 90 ? -4.328 1.107 3.315 1.00 96.62 90 CYS A C 1
ATOM 699 O O . CYS A 1 90 ? -5.059 2.060 3.075 1.00 96.62 90 CYS A O 1
ATOM 701 N N . LEU A 1 91 ? -4.133 0.692 4.569 1.00 95.69 91 LEU A N 1
ATOM 702 C CA . LEU A 1 91 ? -4.834 1.341 5.681 1.00 95.69 91 LEU A CA 1
ATOM 703 C C . LEU A 1 91 ? -4.425 2.803 5.859 1.00 95.69 91 LEU A C 1
ATOM 705 O O . LEU A 1 91 ? -5.281 3.640 6.135 1.00 95.69 91 LEU A O 1
ATOM 709 N N . LYS A 1 92 ? -3.134 3.115 5.701 1.00 94.75 92 LYS A N 1
ATOM 710 C CA . LYS A 1 92 ? -2.624 4.480 5.875 1.00 94.75 92 LYS A CA 1
ATOM 711 C C . LYS A 1 92 ? -3.041 5.395 4.726 1.00 94.75 92 LYS A C 1
ATOM 713 O O . LYS A 1 92 ? -3.566 6.473 4.976 1.00 94.75 92 LYS A O 1
ATOM 718 N N . ALA A 1 93 ? -2.863 4.960 3.480 1.00 95.19 93 ALA A N 1
ATOM 719 C CA . ALA A 1 93 ? -3.194 5.764 2.306 1.00 95.19 93 ALA A CA 1
ATOM 720 C C . ALA A 1 93 ? -4.708 5.989 2.162 1.00 95.19 93 ALA A C 1
ATOM 722 O O . ALA A 1 93 ? -5.144 7.086 1.832 1.00 95.19 93 ALA A O 1
ATOM 723 N N . TRP A 1 94 ? -5.538 5.003 2.493 1.00 95.50 94 TRP A N 1
ATOM 724 C CA . TRP A 1 94 ? -6.992 5.187 2.476 1.00 95.50 94 TRP A CA 1
ATOM 725 C C . TRP A 1 94 ? -7.559 5.749 3.784 1.00 95.50 94 TRP A C 1
ATOM 727 O O . TRP A 1 94 ? -8.765 5.943 3.881 1.00 95.50 94 TRP A O 1
ATOM 737 N N . ASN A 1 95 ? -6.710 6.030 4.780 1.00 93.44 95 ASN A N 1
ATOM 738 C CA . ASN A 1 95 ? -7.110 6.523 6.100 1.00 93.44 95 ASN A CA 1
ATOM 739 C C . ASN A 1 95 ? -8.223 5.675 6.759 1.00 93.44 95 ASN A C 1
ATOM 741 O O . ASN A 1 95 ? -9.130 6.192 7.412 1.00 93.44 95 ASN A O 1
ATOM 745 N N . ILE A 1 96 ? -8.152 4.354 6.574 1.00 93.56 96 ILE A N 1
ATOM 746 C CA . ILE A 1 96 ? -9.142 3.404 7.089 1.00 93.56 96 ILE A CA 1
ATOM 747 C C . ILE A 1 96 ? -8.915 3.227 8.588 1.00 93.56 96 ILE A C 1
ATOM 749 O O . ILE A 1 96 ? -7.813 2.879 9.029 1.00 93.56 96 ILE A O 1
ATOM 753 N N . LYS A 1 97 ? -9.973 3.404 9.385 1.00 90.88 97 LYS A N 1
ATOM 754 C CA . LYS A 1 97 ? -9.891 3.239 10.842 1.00 90.88 97 LYS A CA 1
ATOM 755 C C . LYS A 1 97 ? -9.693 1.766 11.184 1.00 90.88 97 LYS A C 1
ATOM 757 O O . LYS A 1 97 ? -10.595 0.956 10.997 1.00 90.88 97 LYS A O 1
ATOM 762 N N . GLY A 1 98 ? -8.532 1.385 11.706 1.00 89.12 98 GLY A N 1
ATOM 763 C CA . GLY A 1 98 ? -8.339 0.006 12.161 1.00 89.12 98 GLY A CA 1
ATOM 764 C C . GLY A 1 98 ? -8.986 -0.276 13.518 1.00 89.12 98 GLY A C 1
ATOM 765 O O . GLY A 1 98 ? -9.384 0.628 14.259 1.00 89.12 98 GLY A O 1
ATOM 766 N N . GLY A 1 99 ? -9.048 -1.558 13.874 1.00 90.19 99 GLY A N 1
ATOM 767 C CA . GLY A 1 99 ? -9.398 -1.984 15.220 1.00 90.19 99 GLY A CA 1
ATOM 768 C C . GLY A 1 99 ? -8.370 -1.530 16.262 1.00 90.19 99 GLY A C 1
ATOM 769 O O . GLY A 1 99 ? -7.282 -1.050 15.942 1.00 90.19 99 GLY A O 1
ATOM 770 N N . LEU A 1 100 ? -8.699 -1.742 17.541 1.00 90.75 100 LEU A N 1
ATOM 771 C CA . LEU A 1 100 ? -7.924 -1.263 18.695 1.00 90.75 100 LEU A CA 1
ATOM 772 C C . LEU A 1 100 ? -6.408 -1.511 18.575 1.00 90.75 100 LEU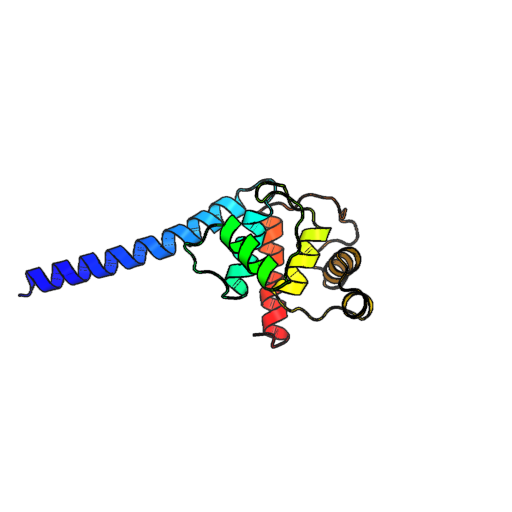 A C 1
ATOM 774 O O . LEU A 1 100 ? -5.610 -0.620 18.846 1.00 90.75 100 LEU A O 1
ATOM 778 N N . LEU A 1 101 ? -6.001 -2.707 18.143 1.00 91.69 101 LEU A N 1
ATOM 779 C CA . LEU A 1 101 ? -4.586 -3.083 18.055 1.00 91.69 101 LEU A CA 1
ATOM 780 C C . LEU A 1 101 ? -3.837 -2.336 16.946 1.00 91.69 101 LEU A C 1
ATOM 782 O O . LEU A 1 101 ? -2.683 -1.952 17.145 1.00 91.69 101 LEU A O 1
ATOM 786 N N . TYR A 1 102 ? -4.473 -2.105 15.796 1.00 93.19 102 TYR A N 1
ATOM 787 C CA . TYR A 1 102 ? -3.869 -1.286 14.750 1.00 93.19 102 TYR A CA 1
ATOM 788 C C . TYR A 1 102 ? -3.797 0.174 15.193 1.00 93.19 102 TYR A C 1
ATOM 790 O O . TYR A 1 102 ? -2.728 0.763 15.124 1.00 93.19 102 TYR A O 1
ATOM 798 N N . SER A 1 103 ? -4.874 0.715 15.760 1.00 90.50 103 SER A N 1
ATOM 799 C CA . SER A 1 103 ? -4.930 2.109 16.222 1.00 90.50 103 SER A CA 1
ATOM 800 C C . SER A 1 103 ? -3.927 2.432 17.335 1.00 90.50 103 SER A C 1
ATOM 802 O O . SER A 1 103 ? -3.521 3.578 17.485 1.00 90.50 103 SER A O 1
ATOM 804 N N . LEU A 1 104 ? -3.495 1.435 18.114 1.00 90.81 104 LEU A N 1
ATOM 805 C CA . LEU A 1 104 ? -2.451 1.611 19.127 1.00 90.81 104 LEU A CA 1
ATOM 806 C C . LEU A 1 104 ? -1.035 1.459 18.564 1.00 90.81 104 LEU A C 1
ATOM 808 O O . LEU A 1 104 ? -0.127 2.167 18.985 1.00 90.81 104 LEU A O 1
ATOM 812 N N . THR A 1 105 ? -0.820 0.515 17.646 1.00 90.88 105 THR A N 1
ATOM 813 C CA . THR A 1 105 ? 0.542 0.119 17.239 1.00 90.88 105 THR A CA 1
ATOM 814 C C . THR A 1 105 ? 0.969 0.654 15.883 1.00 90.88 105 THR A C 1
ATOM 816 O O . THR A 1 105 ? 2.165 0.734 15.625 1.00 90.88 105 THR A O 1
ATOM 819 N N . HIS A 1 106 ? 0.014 0.938 14.996 1.00 88.94 106 HIS A N 1
ATOM 820 C CA . HIS A 1 106 ? 0.219 1.280 13.588 1.00 88.94 106 HIS A CA 1
ATOM 821 C C . HIS A 1 106 ? 1.184 0.333 12.848 1.00 88.94 106 HIS A C 1
ATOM 823 O O . HIS A 1 106 ? 1.846 0.727 11.888 1.00 88.94 106 HIS A O 1
ATOM 829 N N . SER A 1 107 ? 1.280 -0.923 13.303 1.00 92.81 107 SER A N 1
ATOM 830 C CA . SER A 1 107 ? 2.256 -1.887 12.789 1.00 92.81 107 SER A CA 1
ATOM 831 C C . SER A 1 107 ? 1.710 -2.695 11.617 1.00 92.81 107 SER A C 1
ATOM 833 O O . SER A 1 107 ? 0.530 -3.059 11.590 1.00 92.81 107 SER A O 1
ATOM 835 N N . ASP A 1 108 ? 2.597 -3.081 10.698 1.00 94.06 108 ASP A N 1
ATOM 836 C CA . ASP A 1 108 ? 2.230 -3.843 9.501 1.00 94.06 108 ASP A CA 1
ATOM 837 C C . ASP A 1 108 ? 1.556 -5.178 9.836 1.00 94.06 108 ASP A C 1
ATOM 839 O O . ASP A 1 108 ? 0.632 -5.618 9.152 1.00 94.06 108 ASP A O 1
ATOM 843 N N . ARG A 1 109 ? 1.970 -5.815 10.941 1.00 94.62 109 ARG A N 1
ATOM 844 C CA . ARG A 1 109 ? 1.346 -7.050 11.430 1.00 94.62 109 ARG A CA 1
ATOM 845 C C . ARG A 1 109 ? -0.138 -6.837 11.710 1.00 94.62 109 ARG A C 1
ATOM 847 O O . ARG A 1 109 ? -0.950 -7.679 11.332 1.00 94.62 109 ARG A O 1
ATOM 854 N N . TYR A 1 110 ? -0.489 -5.754 12.398 1.00 95.94 110 TYR A N 1
ATOM 855 C CA . TYR A 1 110 ? -1.884 -5.477 12.724 1.00 95.94 110 TYR A CA 1
ATOM 856 C C . TYR A 1 110 ? -2.649 -4.887 11.543 1.00 95.94 110 TYR A C 1
ATOM 858 O O . TYR A 1 110 ? -3.836 -5.170 11.433 1.00 95.94 110 TYR A O 1
ATOM 866 N N . ALA A 1 111 ? -1.982 -4.207 10.608 1.00 96.38 111 ALA A N 1
ATOM 867 C CA . ALA A 1 111 ? -2.602 -3.812 9.347 1.00 96.38 111 ALA A CA 1
ATOM 868 C C . ALA A 1 111 ? -3.040 -5.024 8.510 1.00 96.38 111 ALA A C 1
ATOM 870 O O . ALA A 1 111 ? -4.177 -5.103 8.050 1.00 96.38 111 ALA A O 1
ATOM 871 N N . PHE A 1 112 ? -2.165 -6.023 8.385 1.00 97.44 112 PHE A N 1
ATOM 872 C CA . PHE A 1 112 ? -2.487 -7.289 7.727 1.00 97.44 112 PHE A CA 1
ATOM 873 C C . PHE A 1 112 ? -3.663 -8.008 8.402 1.00 97.44 112 PHE A C 1
ATOM 875 O O . PHE A 1 112 ? -4.600 -8.455 7.738 1.00 97.44 112 PHE A O 1
ATOM 882 N N . ARG A 1 113 ? -3.656 -8.086 9.741 1.00 96.62 113 ARG A N 1
ATOM 883 C CA . ARG A 1 113 ? -4.764 -8.688 10.503 1.00 96.62 113 ARG A CA 1
ATOM 884 C C . ARG A 1 113 ? -6.074 -7.921 10.343 1.00 96.62 113 ARG A C 1
ATOM 886 O O . ARG A 1 113 ? -7.123 -8.556 10.288 1.00 96.62 113 ARG A O 1
ATOM 893 N N . GLU A 1 114 ? -6.020 -6.600 10.246 1.00 96.69 114 GLU A N 1
ATOM 894 C CA . GLU A 1 114 ? -7.191 -5.761 10.005 1.00 96.69 114 GLU A CA 1
ATOM 895 C C . GLU A 1 114 ? -7.804 -6.054 8.627 1.00 96.69 114 GLU A C 1
ATOM 897 O O . GLU A 1 114 ? -9.008 -6.290 8.530 1.00 96.69 114 GLU A O 1
ATOM 902 N N . LEU A 1 115 ? -6.991 -6.159 7.567 1.00 97.06 115 LEU A N 1
ATOM 903 C CA . LEU A 1 115 ? -7.500 -6.537 6.243 1.00 97.06 115 LEU A CA 1
ATOM 904 C C . LEU A 1 115 ? -8.077 -7.963 6.209 1.00 97.06 115 LEU A C 1
ATOM 906 O O . LEU A 1 115 ? -9.079 -8.202 5.528 1.00 97.06 115 LEU A O 1
ATOM 910 N N . GLN A 1 116 ? -7.513 -8.904 6.976 1.00 96.88 116 GLN A N 1
ATOM 911 C CA . GLN A 1 116 ? -8.118 -10.230 7.172 1.00 96.88 116 GLN A CA 1
ATOM 912 C C . GLN A 1 116 ? -9.465 -10.145 7.906 1.00 96.88 116 GLN A C 1
ATOM 914 O O . GLN A 1 116 ? -10.429 -10.799 7.507 1.00 96.88 116 GLN A O 1
ATOM 919 N N . ALA A 1 117 ? -9.556 -9.339 8.968 1.00 95.38 117 ALA A N 1
ATOM 920 C CA . ALA A 1 117 ? -10.787 -9.154 9.738 1.00 95.38 117 ALA A CA 1
ATOM 921 C C . ALA A 1 117 ? -11.908 -8.545 8.881 1.00 95.38 117 ALA A C 1
ATOM 923 O O . ALA A 1 117 ? -13.061 -8.971 8.966 1.00 95.38 117 ALA A O 1
ATOM 924 N N . ARG A 1 118 ? -11.547 -7.624 7.982 1.00 94.06 118 ARG A N 1
ATOM 925 C CA . ARG A 1 118 ? -12.444 -7.005 6.996 1.00 94.06 118 ARG A CA 1
ATOM 926 C C . ARG A 1 118 ? -12.736 -7.896 5.778 1.00 94.06 118 ARG A C 1
ATOM 928 O O . ARG A 1 118 ? -13.507 -7.497 4.911 1.00 94.06 118 ARG A O 1
ATOM 935 N N . LYS A 1 119 ? -12.180 -9.115 5.723 1.00 95.12 119 LYS A N 1
ATOM 936 C CA . LYS A 1 119 ? -12.336 -10.096 4.628 1.00 95.12 119 LYS A CA 1
ATOM 937 C C . LYS A 1 119 ? -11.803 -9.615 3.270 1.00 95.12 119 LYS A C 1
ATOM 939 O O . LYS A 1 119 ? -12.234 -10.109 2.229 1.00 95.12 119 LYS A O 1
ATOM 944 N N . LEU A 1 120 ? -10.860 -8.671 3.264 1.00 96.00 120 LEU A N 1
ATOM 945 C CA . LEU A 1 120 ? -10.134 -8.280 2.048 1.00 96.00 120 LEU A CA 1
ATOM 946 C C . LEU A 1 120 ? -9.045 -9.309 1.715 1.00 96.00 120 LEU A C 1
ATOM 948 O O . LEU A 1 120 ? -8.766 -9.546 0.535 1.00 96.00 120 LEU A O 1
ATOM 952 N N . LEU A 1 121 ? -8.504 -9.955 2.752 1.00 96.81 121 LEU A N 1
ATOM 953 C CA . LEU A 1 121 ? -7.546 -11.060 2.693 1.00 96.81 121 LEU A CA 1
ATOM 954 C C . LEU A 1 121 ? -8.139 -12.332 3.318 1.00 96.81 121 LEU A C 1
ATOM 956 O O . LEU A 1 121 ? -8.997 -12.263 4.204 1.00 96.81 121 LEU A O 1
ATOM 960 N N . SER A 1 122 ? -7.660 -13.499 2.889 1.00 95.31 122 SER A N 1
ATOM 961 C CA . SER A 1 122 ? -7.974 -14.782 3.519 1.00 95.31 122 SER A CA 1
ATOM 962 C C . SER A 1 122 ? -7.282 -14.904 4.876 1.00 95.31 122 SER A C 1
ATOM 964 O O . SER A 1 122 ? -6.159 -14.441 5.073 1.00 95.31 122 SER A O 1
ATOM 966 N N . ARG A 1 123 ? -7.909 -15.617 5.821 1.00 92.88 123 ARG A N 1
ATOM 967 C CA . ARG A 1 123 ? -7.310 -15.914 7.139 1.00 92.88 123 ARG A CA 1
ATOM 968 C C . ARG A 1 123 ? -6.056 -16.788 7.044 1.00 92.88 123 ARG A C 1
ATOM 970 O O . ARG A 1 123 ? -5.258 -16.788 7.979 1.00 92.88 123 ARG A O 1
ATOM 977 N N . THR A 1 124 ? -5.918 -17.532 5.949 1.00 94.56 124 THR A N 1
ATOM 978 C CA . THR A 1 124 ? -4.798 -18.442 5.674 1.00 94.56 124 THR A CA 1
ATOM 979 C C . THR A 1 124 ? -3.728 -17.824 4.781 1.00 94.56 124 THR A C 1
ATOM 981 O O . THR A 1 124 ? -2.780 -18.524 4.441 1.00 94.56 124 THR A O 1
ATOM 984 N N . ASP A 1 125 ? -3.882 -16.562 4.363 1.00 95.81 125 ASP A N 1
ATOM 985 C CA . ASP A 1 125 ? -2.859 -15.901 3.556 1.00 95.81 125 ASP A CA 1
ATOM 986 C C . ASP A 1 125 ? -1.545 -15.794 4.335 1.00 95.81 125 ASP A C 1
ATOM 988 O O . ASP A 1 125 ? -1.528 -15.475 5.530 1.00 95.81 125 ASP A O 1
ATOM 992 N N . ASP A 1 126 ? -0.449 -16.057 3.630 1.00 96.44 126 ASP A N 1
ATOM 993 C CA . ASP A 1 126 ? 0.902 -15.864 4.134 1.00 96.44 126 ASP A CA 1
ATOM 994 C C . ASP A 1 126 ? 1.246 -14.360 4.091 1.00 96.44 126 ASP A C 1
ATOM 996 O O . ASP A 1 126 ? 1.155 -13.751 3.022 1.00 96.44 126 ASP A O 1
ATOM 1000 N N . PRO A 1 127 ? 1.622 -13.729 5.221 1.00 96.50 127 PRO A N 1
ATOM 1001 C CA . PRO A 1 127 ? 1.999 -12.317 5.250 1.00 96.50 127 PRO A CA 1
ATOM 1002 C C . PRO A 1 127 ? 3.190 -11.965 4.345 1.00 96.50 127 PRO A C 1
ATOM 1004 O O . PRO A 1 127 ? 3.306 -10.807 3.951 1.00 96.50 127 PRO A O 1
ATOM 1007 N N . GLU A 1 128 ? 4.071 -12.920 4.039 1.00 96.88 128 GLU A N 1
ATOM 1008 C CA . GLU A 1 128 ? 5.258 -12.712 3.196 1.00 96.88 128 GLU A CA 1
ATOM 1009 C C . GLU A 1 128 ? 4.996 -13.023 1.715 1.00 96.88 128 GLU A C 1
ATOM 1011 O O . GLU A 1 128 ? 5.844 -12.756 0.857 1.00 96.88 128 GLU A O 1
ATOM 1016 N N . LYS A 1 129 ? 3.794 -13.518 1.388 1.00 97.06 129 LYS A N 1
ATOM 1017 C CA . LYS A 1 129 ? 3.360 -13.729 0.007 1.00 97.06 129 LYS A CA 1
ATOM 1018 C C . LYS A 1 129 ? 3.412 -12.410 -0.760 1.00 97.06 129 LYS A C 1
ATOM 1020 O O . LYS A 1 129 ? 2.868 -11.394 -0.323 1.00 97.06 129 LYS A O 1
ATOM 1025 N N . LYS A 1 130 ? 4.018 -12.456 -1.945 1.00 97.88 130 LYS A N 1
ATOM 1026 C CA . LYS A 1 130 ? 4.066 -11.333 -2.882 1.00 97.88 130 LYS A CA 1
ATOM 1027 C C . LYS A 1 130 ? 2.697 -11.061 -3.494 1.00 97.88 130 LYS A C 1
ATOM 1029 O O . LYS A 1 130 ? 1.940 -11.987 -3.797 1.00 97.88 130 LYS A O 1
ATOM 1034 N N . VAL A 1 131 ? 2.371 -9.782 -3.649 1.00 97.94 131 VAL A N 1
ATOM 1035 C CA . VAL A 1 131 ? 1.050 -9.351 -4.119 1.00 97.94 131 VAL A CA 1
ATOM 1036 C C . VAL A 1 131 ? 1.031 -9.322 -5.640 1.00 97.94 131 VAL A C 1
ATOM 1038 O O . VAL A 1 131 ? 1.839 -8.634 -6.254 1.00 97.94 131 VAL A O 1
ATOM 1041 N N . SER A 1 132 ? 0.100 -10.047 -6.260 1.00 98.25 132 SER A N 1
ATOM 1042 C CA . SER A 1 132 ? -0.091 -9.960 -7.713 1.00 98.25 132 SER A CA 1
ATOM 1043 C C . SER A 1 132 ? -0.826 -8.685 -8.119 1.00 98.25 132 SER A C 1
ATOM 1045 O O . SER A 1 132 ? -1.626 -8.156 -7.349 1.00 98.25 132 SER A O 1
ATOM 1047 N N . GLY A 1 133 ? -0.640 -8.245 -9.363 1.00 97.88 133 GLY A N 1
ATOM 1048 C CA . GLY A 1 133 ? -1.302 -7.068 -9.927 1.00 97.88 133 GLY A CA 1
ATOM 1049 C C . GLY A 1 133 ? -2.814 -7.020 -9.737 1.00 97.88 133 GLY A C 1
ATOM 1050 O O . GLY A 1 133 ? -3.385 -6.067 -9.204 1.00 97.88 133 GLY A O 1
ATOM 1051 N N . ARG A 1 134 ? -3.478 -8.113 -10.123 1.00 97.06 134 ARG A N 1
ATOM 1052 C CA . ARG A 1 134 ? -4.933 -8.267 -9.977 1.00 97.06 134 ARG A CA 1
ATOM 1053 C C . ARG A 1 134 ? -5.377 -8.268 -8.516 1.00 97.06 134 ARG A C 1
ATOM 1055 O O . ARG A 1 134 ? -6.430 -7.724 -8.193 1.00 97.06 134 ARG A O 1
ATOM 1062 N N . GLU A 1 135 ? -4.599 -8.898 -7.638 1.00 97.56 135 GLU A N 1
ATOM 1063 C CA . GLU A 1 135 ? -4.895 -8.937 -6.206 1.00 97.56 135 GLU A CA 1
ATOM 1064 C C . GLU A 1 135 ? -4.761 -7.550 -5.574 1.00 97.56 135 GLU A C 1
ATOM 1066 O O . GLU A 1 135 ? -5.655 -7.150 -4.829 1.00 97.56 135 GLU A O 1
ATOM 1071 N N . ALA A 1 136 ? -3.714 -6.805 -5.935 1.00 98.00 136 ALA A N 1
ATOM 1072 C CA . ALA A 1 136 ? -3.489 -5.442 -5.476 1.00 98.00 136 ALA A CA 1
ATOM 1073 C C . ALA A 1 136 ? -4.648 -4.519 -5.858 1.00 98.00 136 ALA A C 1
ATOM 1075 O O . ALA A 1 136 ? -5.243 -3.896 -4.984 1.00 98.00 136 ALA A O 1
ATOM 1076 N N . LEU A 1 137 ? -5.040 -4.501 -7.136 1.00 96.31 137 LEU A N 1
ATOM 1077 C CA . LEU A 1 137 ? -6.140 -3.653 -7.603 1.00 96.31 137 LEU A CA 1
ATOM 1078 C C . LEU A 1 137 ? -7.478 -4.026 -6.975 1.00 96.31 137 LEU A C 1
ATOM 1080 O O . LEU A 1 137 ? -8.238 -3.143 -6.584 1.00 96.31 137 LEU A O 1
ATOM 1084 N N . ARG A 1 138 ? -7.754 -5.325 -6.806 1.00 97.00 138 ARG A N 1
ATOM 1085 C CA . ARG A 1 138 ? -8.935 -5.776 -6.061 1.00 97.00 138 ARG A CA 1
ATOM 1086 C C . ARG A 1 138 ? -8.942 -5.192 -4.650 1.00 97.00 138 ARG A C 1
ATOM 1088 O O . ARG A 1 138 ? -9.976 -4.704 -4.215 1.00 97.00 138 ARG A O 1
ATOM 1095 N N . ILE A 1 139 ? -7.823 -5.254 -3.930 1.00 97.81 139 ILE A N 1
ATOM 1096 C CA . ILE A 1 139 ? -7.732 -4.729 -2.562 1.00 97.81 139 ILE A CA 1
ATOM 1097 C C . ILE A 1 139 ? -7.858 -3.202 -2.557 1.00 97.81 139 ILE A C 1
ATOM 1099 O O . ILE A 1 139 ? -8.641 -2.690 -1.765 1.00 97.81 139 ILE A O 1
ATOM 1103 N N . PHE A 1 140 ? -7.178 -2.491 -3.462 1.00 96.88 140 PHE A N 1
ATOM 1104 C CA . PHE A 1 140 ? -7.275 -1.034 -3.591 1.00 96.88 140 PHE A CA 1
ATOM 1105 C C . PHE A 1 140 ? -8.713 -0.563 -3.796 1.00 96.88 140 PHE A C 1
ATOM 1107 O O . PHE A 1 140 ? -9.176 0.293 -3.050 1.00 96.88 140 PHE A O 1
ATOM 1114 N N . MET A 1 141 ? -9.454 -1.177 -4.724 1.00 95.94 141 MET A N 1
ATOM 1115 C CA . MET A 1 141 ? -10.867 -0.843 -4.945 1.00 95.94 141 MET A CA 1
ATOM 1116 C C . MET A 1 141 ? -11.702 -1.039 -3.674 1.00 95.94 141 MET A C 1
ATOM 1118 O O . MET A 1 141 ? -12.487 -0.174 -3.302 1.00 95.94 141 MET A O 1
ATOM 1122 N N . ARG A 1 142 ? -11.490 -2.145 -2.949 1.00 97.31 142 ARG A N 1
ATOM 1123 C CA . ARG A 1 142 ? -12.195 -2.406 -1.683 1.00 97.31 142 ARG A CA 1
ATOM 1124 C C . ARG A 1 142 ? -11.804 -1.421 -0.582 1.00 97.31 142 ARG A C 1
ATOM 1126 O O . ARG A 1 142 ? -12.642 -1.095 0.253 1.00 97.31 142 ARG A O 1
ATOM 1133 N N . CYS A 1 143 ? -10.558 -0.960 -0.558 1.00 96.69 143 CYS A N 1
ATOM 1134 C CA . CYS A 1 143 ? -10.111 0.085 0.356 1.00 96.69 143 CYS A CA 1
ATOM 1135 C C . CYS A 1 143 ? -10.758 1.437 0.028 1.00 96.69 143 CYS A C 1
ATOM 1137 O O . CYS A 1 143 ? -11.217 2.098 0.956 1.00 96.69 143 CYS A O 1
ATOM 1139 N N . SER A 1 144 ? -10.880 1.803 -1.254 1.00 95.12 144 SER A N 1
ATOM 1140 C CA . SER A 1 144 ? -11.618 2.999 -1.696 1.00 95.12 144 SER A CA 1
ATOM 1141 C C . SER A 1 144 ? -13.075 2.961 -1.247 1.00 95.12 144 SER A C 1
ATOM 1143 O O . SER A 1 144 ? -13.519 3.879 -0.566 1.00 95.12 144 SER A O 1
ATOM 1145 N N . GLU A 1 145 ? -13.783 1.858 -1.512 1.00 95.56 145 GLU A N 1
ATOM 1146 C CA . GLU A 1 145 ? -15.181 1.672 -1.087 1.00 95.56 145 GLU A CA 1
ATOM 1147 C C . GLU A 1 145 ? -15.357 1.853 0.433 1.00 95.56 145 GLU A C 1
ATOM 1149 O O . GLU A 1 145 ? -16.316 2.466 0.903 1.00 95.56 145 GLU A O 1
ATOM 1154 N N . ILE A 1 146 ? -14.419 1.316 1.221 1.00 95.50 146 ILE A N 1
ATOM 1155 C CA . ILE A 1 146 ? -14.432 1.451 2.680 1.00 95.50 146 ILE A CA 1
ATOM 1156 C C . ILE A 1 146 ? -14.185 2.902 3.094 1.00 95.50 146 ILE A C 1
ATOM 1158 O O . ILE A 1 146 ? -14.939 3.422 3.914 1.00 95.50 146 ILE A O 1
ATOM 1162 N N . ALA A 1 147 ? -13.155 3.548 2.549 1.00 94.38 147 ALA A N 1
ATOM 1163 C CA . ALA A 1 147 ? -12.793 4.920 2.896 1.00 94.38 147 ALA A CA 1
ATOM 1164 C C . ALA A 1 147 ? -13.929 5.906 2.588 1.00 94.38 147 ALA A C 1
ATOM 1166 O O . ALA A 1 147 ? -14.255 6.763 3.409 1.00 94.38 147 ALA A O 1
ATOM 1167 N N . GLU A 1 148 ? -14.592 5.733 1.446 1.00 92.69 148 GLU A N 1
ATOM 1168 C CA . GLU A 1 148 ? -15.778 6.506 1.076 1.00 92.69 148 GLU A CA 1
ATOM 1169 C C . GLU A 1 148 ? -16.920 6.299 2.080 1.00 92.69 148 GLU A C 1
ATOM 1171 O O . GLU A 1 148 ? -17.559 7.262 2.505 1.00 92.69 148 GLU A O 1
ATOM 1176 N N . SER A 1 149 ? -17.144 5.057 2.527 1.00 91.69 149 SER A N 1
ATOM 1177 C CA . SER A 1 149 ? -18.180 4.749 3.521 1.00 91.69 149 SER A CA 1
ATOM 1178 C C . SER A 1 149 ? -17.878 5.308 4.920 1.00 91.69 149 SER A C 1
ATOM 1180 O O . SER A 1 149 ? -18.801 5.630 5.668 1.00 91.69 149 SER A O 1
ATOM 1182 N N . GLU A 1 150 ? -16.597 5.440 5.280 1.00 89.38 150 GLU A N 1
ATOM 1183 C CA . GLU A 1 150 ? -16.143 5.943 6.583 1.00 89.38 150 GLU A CA 1
ATOM 1184 C C . GLU A 1 150 ? -16.046 7.484 6.632 1.00 89.38 150 GLU A C 1
ATOM 1186 O O . GLU A 1 150 ? -15.802 8.046 7.706 1.00 89.38 150 GLU A O 1
ATOM 1191 N N . GLY A 1 151 ? -16.280 8.174 5.506 1.00 78.38 151 GLY A N 1
ATOM 1192 C CA . GLY A 1 151 ? -16.221 9.636 5.403 1.00 78.38 151 GLY A CA 1
ATOM 1193 C C . GLY A 1 151 ? -14.799 10.202 5.447 1.00 78.38 151 GLY A C 1
ATOM 1194 O O . GLY A 1 151 ? -14.608 11.356 5.823 1.00 78.38 151 GLY A O 1
ATOM 1195 N N . SER A 1 152 ? -13.796 9.389 5.118 1.00 64.31 152 SER A N 1
ATOM 1196 C CA . SER A 1 152 ? -12.396 9.798 5.023 1.00 64.31 152 SER A CA 1
ATOM 1197 C C . SER A 1 152 ? -12.092 10.310 3.611 1.00 64.31 152 SER A C 1
ATOM 1199 O O . SER A 1 152 ? -11.582 9.558 2.783 1.00 64.31 152 SER A O 1
ATOM 1201 N N . LEU A 1 153 ? -12.423 11.580 3.354 1.00 52.34 153 LEU A N 1
ATOM 1202 C CA . LEU A 1 153 ? -11.958 12.371 2.207 1.00 52.34 153 LEU A CA 1
ATOM 1203 C C . LEU A 1 153 ? -11.262 13.633 2.721 1.00 52.34 153 LEU A C 1
ATOM 1205 O O . LEU A 1 153 ? -11.892 14.351 3.530 1.00 52.34 153 LEU A O 1
#

Secondary structure (DSSP, 8-state):
-HHHHHHHHHHHHHHHHHHHHHHHHHHHHHHH-SS-BHHHHHHHHHHHTT-S-TTS-HHHHHHHHHHTTS----S-TTSBPBHHHHHHHHHHHTT----HHHHHH--HHHHHHHHHHTTSS-TT--TTSBPPHHHHHHHHHHHHHHHHHHT--

Sequence (153 aa):
MKRIMLFFTVLFCGAYFTLFAQSAEKMTETISAKEITFAQAAYFAASWRGLINDDASGEDALSQLEKEGIWSVTAAPDDTVDLKRFSALCLKAWNIKGGLLYSLTHSDRYAFRELQARKLLSRTDDPEKKVSGREALRIFMRCSEIAESEGSL

Foldseek 3Di:
DVVVVVVVVVVVVVVVVVQVVLLVVLLVVLQPFQFDFQLSLLLLLCVLLVNDGSPDGSVVSNVSCVVVVLADDPDDRRDGDFLLSSLLSLCSSLVFDFPPVCVVPSHSVRSSVRCCVVVLDPPPDDRRDGAGSNSSVSSNVVSNVRSVVVVPD